Protein AF-A0AAV2HKX9-F1 (afdb_monomer)

Secondary structure (DSSP, 8-state):
--EEEEEEEEE----S-SS-----EEEEEEEEEPPP---S--EETTHHHHHHH----TTPPTT-------EE--S-GGGG-----

Structure (mmCIF, N/CA/C/O backbone):
data_AF-A0AAV2HKX9-F1
#
_entry.id   AF-A0AAV2HKX9-F1
#
loop_
_atom_site.group_PDB
_atom_site.id
_atom_site.type_symbol
_atom_site.label_atom_id
_atom_site.label_alt_id
_atom_site.label_comp_id
_atom_site.label_asym_id
_atom_site.label_entity_id
_atom_site.label_seq_id
_atom_site.pdbx_PDB_ins_code
_atom_site.Cartn_x
_atom_site.Cartn_y
_atom_site.Cartn_z
_atom_site.occupancy
_atom_site.B_iso_or_equiv
_atom_site.auth_seq_id
_atom_site.auth_comp_id
_atom_site.auth_asym_id
_atom_site.auth_atom_id
_atom_site.pdbx_PDB_model_num
ATOM 1 N N . ARG A 1 1 ? 5.875 5.202 -6.136 1.00 63.91 1 ARG A N 1
ATOM 2 C CA . ARG A 1 1 ? 6.540 5.380 -7.446 1.00 63.91 1 ARG A CA 1
ATOM 3 C C . ARG A 1 1 ? 5.850 4.390 -8.343 1.00 63.91 1 ARG A C 1
ATOM 5 O O . ARG A 1 1 ? 5.936 3.208 -8.057 1.00 63.91 1 ARG A O 1
ATOM 12 N N . ASP A 1 2 ? 5.111 4.885 -9.322 1.00 84.88 2 ASP A N 1
ATOM 13 C CA . ASP A 1 2 ? 4.036 4.105 -9.958 1.00 84.88 2 ASP A CA 1
ATOM 14 C C . ASP A 1 2 ? 4.341 3.907 -11.441 1.00 84.88 2 ASP A C 1
ATOM 16 O O . ASP A 1 2 ? 3.628 3.235 -12.177 1.00 84.88 2 ASP A O 1
ATOM 20 N N . SER A 1 3 ? 5.448 4.502 -11.874 1.00 93.38 3 SER A N 1
ATOM 21 C CA . SER A 1 3 ? 6.009 4.342 -13.189 1.00 93.38 3 SER A CA 1
ATOM 22 C C . SER A 1 3 ? 7.501 4.665 -13.183 1.00 93.38 3 SER A C 1
ATOM 24 O O . SER A 1 3 ? 8.021 5.361 -12.302 1.00 93.38 3 SER A O 1
ATOM 26 N N . TYR A 1 4 ? 8.183 4.152 -14.200 1.00 94.56 4 TYR A N 1
ATOM 27 C CA . TYR A 1 4 ? 9.549 4.497 -14.561 1.00 94.56 4 TYR A CA 1
ATOM 28 C C . TYR A 1 4 ? 9.559 5.028 -15.989 1.00 94.56 4 TYR A C 1
ATOM 30 O O . TYR A 1 4 ? 8.881 4.487 -16.857 1.00 94.56 4 TYR A O 1
ATOM 38 N N . SER A 1 5 ? 10.339 6.076 -16.243 1.00 95.56 5 SER A N 1
ATOM 39 C CA . SER A 1 5 ? 10.555 6.601 -17.594 1.00 95.56 5 SER A CA 1
ATOM 40 C C . SER A 1 5 ? 12.004 6.377 -17.994 1.00 95.56 5 SER A C 1
ATOM 42 O O . SER A 1 5 ? 12.916 6.835 -17.307 1.00 95.56 5 SER A O 1
ATOM 44 N N . LEU A 1 6 ? 12.208 5.662 -19.096 1.00 95.12 6 LEU A N 1
ATOM 45 C CA . LEU A 1 6 ? 13.521 5.347 -19.639 1.00 95.12 6 LEU A CA 1
ATOM 46 C C . LEU A 1 6 ? 13.719 6.111 -20.945 1.00 95.12 6 LEU A C 1
ATOM 48 O O . LEU A 1 6 ? 12.880 6.040 -21.843 1.00 95.12 6 LEU A O 1
ATOM 52 N N . LYS A 1 7 ? 14.842 6.825 -21.063 1.00 95.94 7 LYS A N 1
ATOM 53 C CA . LYS A 1 7 ? 15.282 7.426 -22.324 1.00 95.94 7 LYS A CA 1
ATOM 54 C C . LYS A 1 7 ? 16.272 6.478 -22.989 1.00 95.94 7 LYS A C 1
ATOM 56 O O . LYS A 1 7 ? 17.351 6.243 -22.454 1.00 95.94 7 LYS A O 1
ATOM 61 N N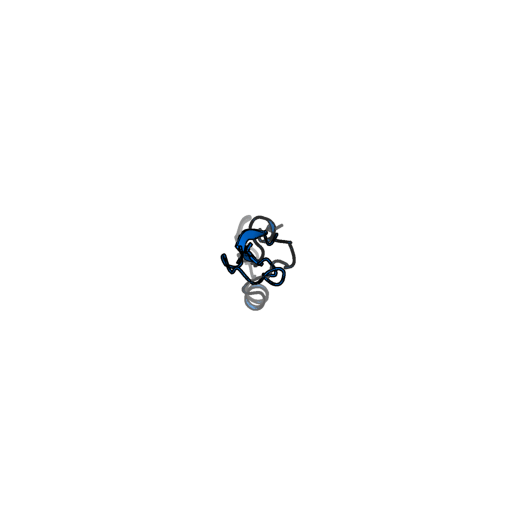 . VAL A 1 8 ? 15.905 5.956 -24.151 1.00 93.62 8 VAL A N 1
ATOM 62 C CA . VAL A 1 8 ? 16.761 5.086 -24.960 1.00 93.62 8 VAL A CA 1
ATOM 63 C C . VAL A 1 8 ? 17.393 5.926 -26.058 1.00 93.62 8 VAL A C 1
ATOM 65 O O . VAL A 1 8 ? 16.707 6.723 -26.697 1.00 93.62 8 VAL A O 1
ATOM 68 N N . LEU A 1 9 ? 18.699 5.761 -26.257 1.00 93.50 9 LEU A N 1
ATOM 69 C CA . LEU A 1 9 ? 19.477 6.434 -27.289 1.00 93.50 9 LEU A CA 1
ATOM 70 C C . LEU A 1 9 ? 19.964 5.387 -28.295 1.00 93.50 9 LEU A C 1
ATOM 72 O O . LEU A 1 9 ? 20.679 4.460 -27.921 1.00 93.50 9 LEU A O 1
ATOM 76 N N . ALA A 1 10 ? 19.582 5.545 -29.556 1.00 91.62 10 ALA A N 1
ATOM 77 C CA . ALA A 1 10 ? 20.180 4.841 -30.678 1.00 91.62 10 ALA A CA 1
ATOM 78 C C . ALA A 1 10 ? 21.291 5.719 -31.257 1.00 91.62 10 ALA A C 1
ATOM 80 O O . ALA A 1 10 ? 21.072 6.906 -31.499 1.00 91.62 10 ALA A O 1
ATOM 81 N N . VAL A 1 11 ? 22.467 5.137 -31.460 1.00 88.69 11 VAL A N 1
ATOM 82 C CA . VAL A 1 11 ? 23.650 5.792 -32.026 1.00 88.69 11 VAL A CA 1
ATOM 83 C C . VAL A 1 11 ? 24.110 4.914 -33.178 1.00 88.69 11 VAL A C 1
ATOM 85 O O . VAL A 1 11 ? 24.276 3.708 -32.983 1.00 88.69 11 VAL A O 1
ATOM 88 N N . ASP A 1 12 ? 24.239 5.479 -34.375 1.00 86.19 12 ASP A N 1
ATOM 89 C CA . ASP A 1 12 ? 24.808 4.734 -35.492 1.00 86.19 12 ASP A CA 1
ATOM 90 C C . ASP A 1 12 ? 26.316 4.519 -35.309 1.00 86.19 12 ASP A C 1
ATOM 92 O O . ASP A 1 12 ? 27.021 5.266 -34.628 1.00 86.19 12 ASP A O 1
ATOM 96 N N . ASP A 1 13 ? 26.811 3.431 -35.887 1.00 77.50 13 ASP A N 1
ATOM 97 C CA . ASP A 1 13 ? 28.224 3.101 -35.841 1.00 77.50 13 ASP A CA 1
ATOM 98 C C . ASP A 1 13 ? 28.917 3.802 -37.016 1.00 77.50 13 ASP A C 1
ATOM 100 O O . ASP A 1 13 ? 28.903 3.308 -38.144 1.00 77.50 13 ASP A O 1
ATOM 104 N N . ASP A 1 14 ? 29.472 4.989 -36.761 1.00 70.38 14 ASP A N 1
ATOM 105 C CA . ASP A 1 14 ? 30.103 5.906 -37.733 1.00 70.38 14 ASP A CA 1
ATOM 106 C C . ASP A 1 14 ? 31.442 5.367 -38.304 1.00 70.38 14 ASP A C 1
ATOM 108 O O . ASP A 1 14 ? 32.446 6.071 -38.420 1.00 70.38 14 ASP A O 1
ATOM 112 N N . ARG A 1 15 ? 31.511 4.064 -38.607 1.00 72.81 15 ARG A N 1
ATOM 113 C CA . ARG A 1 15 ? 32.743 3.346 -38.975 1.00 72.81 15 ARG A CA 1
ATOM 114 C C . ARG A 1 15 ? 32.987 3.201 -40.481 1.00 72.81 15 ARG A C 1
ATOM 116 O O . ARG A 1 15 ? 34.038 2.684 -40.853 1.00 72.81 15 ARG A O 1
ATOM 123 N N . CYS A 1 16 ? 32.081 3.636 -41.361 1.00 70.38 16 CYS A N 1
ATOM 124 C CA . CYS A 1 16 ? 32.147 3.226 -42.772 1.00 70.38 16 CYS A CA 1
ATOM 125 C C . CYS A 1 16 ? 32.961 4.133 -43.722 1.00 70.38 16 CYS A C 1
ATOM 127 O O . CYS A 1 16 ? 33.438 3.633 -44.740 1.00 70.38 16 CYS A O 1
ATOM 129 N N . CYS A 1 17 ? 33.186 5.424 -43.458 1.00 68.06 17 CYS A N 1
ATOM 130 C CA . CYS A 1 17 ? 33.962 6.258 -44.392 1.00 68.06 17 CYS A CA 1
ATOM 131 C C . CYS A 1 17 ? 34.533 7.523 -43.742 1.00 68.06 17 CYS A C 1
ATOM 133 O O . CYS A 1 17 ? 33.942 8.105 -42.843 1.00 68.06 17 CYS A O 1
ATOM 135 N N . LYS A 1 18 ? 35.725 7.928 -44.197 1.00 60.88 18 LYS A N 1
ATOM 136 C CA . LYS A 1 18 ? 36.592 8.940 -43.564 1.00 60.88 18 LYS A CA 1
ATOM 137 C C . LYS A 1 18 ? 36.101 10.394 -43.681 1.00 60.88 18 LYS A C 1
ATOM 139 O O . LYS A 1 18 ? 36.774 11.280 -43.159 1.00 60.88 18 LYS A O 1
ATOM 144 N N . ASP A 1 19 ? 34.936 10.626 -44.279 1.00 64.25 19 ASP A N 1
ATOM 145 C CA . ASP A 1 19 ? 34.311 11.945 -44.387 1.00 64.25 19 ASP A CA 1
ATOM 146 C C . ASP A 1 19 ? 33.231 12.086 -43.310 1.00 64.25 19 ASP A C 1
ATOM 148 O O . ASP A 1 19 ? 32.070 11.723 -43.479 1.00 64.25 19 ASP A O 1
ATOM 152 N N . LYS A 1 20 ? 33.668 12.563 -42.140 1.00 63.31 20 LYS A N 1
ATOM 153 C CA . LYS A 1 20 ? 32.849 12.713 -40.936 1.00 63.31 20 LYS A CA 1
ATOM 154 C C . LYS A 1 20 ? 31.782 13.789 -41.105 1.00 63.31 20 LYS A C 1
ATOM 156 O O . LYS A 1 20 ? 32.056 14.974 -40.925 1.00 63.31 20 LYS A O 1
ATOM 161 N N . THR A 1 21 ? 30.540 13.367 -41.286 1.00 64.00 21 THR A N 1
ATOM 162 C CA . THR A 1 21 ? 29.355 14.195 -41.020 1.00 64.00 21 THR A CA 1
ATOM 163 C C . THR A 1 21 ? 28.613 13.728 -39.769 1.00 64.00 21 THR A C 1
ATOM 165 O O . THR A 1 21 ? 27.396 13.676 -39.779 1.00 64.00 21 THR A O 1
ATOM 168 N N . GLY A 1 22 ? 29.344 13.408 -38.694 1.00 68.81 22 GLY A N 1
ATOM 169 C CA . GLY A 1 22 ? 28.815 13.186 -37.342 1.00 68.81 22 GLY A CA 1
ATOM 170 C C . GLY A 1 22 ? 27.919 11.951 -37.162 1.00 68.81 22 GLY A C 1
ATOM 171 O O . GLY A 1 22 ? 26.980 11.726 -37.918 1.00 68.81 22 GLY A O 1
ATOM 172 N N . SER A 1 23 ? 28.159 11.187 -36.094 1.00 74.69 23 SER A N 1
ATOM 173 C CA . SER A 1 23 ? 27.268 10.086 -35.705 1.00 74.69 23 SER A CA 1
ATOM 174 C C . SER A 1 23 ? 25.827 10.576 -35.525 1.00 74.69 23 SER A C 1
ATOM 176 O O . SER A 1 23 ? 25.565 11.563 -34.822 1.00 74.69 23 SER A O 1
ATOM 178 N N . ARG A 1 24 ? 24.880 9.893 -36.174 1.00 86.06 24 ARG A N 1
ATOM 179 C CA . ARG A 1 24 ? 23.454 10.188 -36.052 1.00 86.06 24 ARG A CA 1
ATOM 180 C C . ARG A 1 24 ? 22.940 9.514 -34.800 1.00 86.06 24 ARG A C 1
ATOM 182 O O . ARG A 1 24 ? 23.136 8.321 -34.568 1.00 86.06 24 ARG A O 1
ATOM 189 N N . THR A 1 25 ? 22.208 10.290 -34.016 1.00 89.25 25 THR A N 1
ATOM 190 C CA . THR A 1 25 ? 21.520 9.770 -32.845 1.00 89.25 25 THR A CA 1
ATOM 191 C C . THR A 1 25 ? 20.020 9.945 -32.984 1.00 89.25 25 THR A C 1
ATOM 193 O O . THR A 1 25 ? 19.532 10.896 -33.595 1.00 89.25 25 THR A O 1
ATOM 196 N N . SER A 1 26 ? 19.279 9.001 -32.422 1.00 93.00 26 SER A N 1
ATOM 197 C CA . SER A 1 26 ? 17.836 9.091 -32.240 1.00 93.00 26 SER A CA 1
ATOM 198 C C . SER 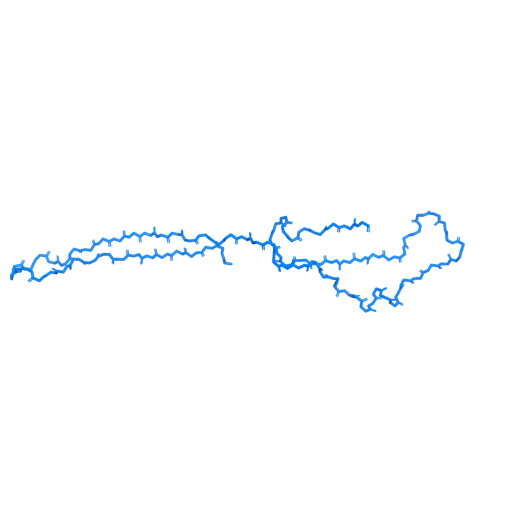A 1 26 ? 17.514 8.697 -30.811 1.00 93.00 26 SER A C 1
ATOM 200 O O . SER A 1 26 ? 18.217 7.881 -30.217 1.00 93.00 26 SER A O 1
ATOM 202 N N . SER A 1 27 ? 16.468 9.273 -3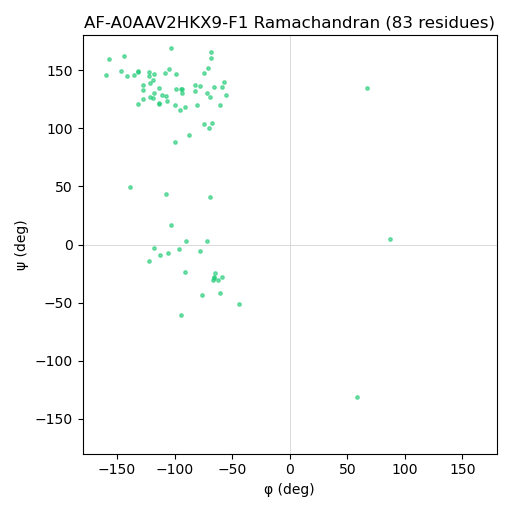0.230 1.00 94.62 27 SER A N 1
ATOM 203 C CA . SER A 1 27 ? 16.061 8.907 -28.879 1.00 94.62 27 SER A CA 1
ATOM 204 C C . SER A 1 27 ? 14.564 8.712 -28.776 1.00 94.62 27 SER A C 1
ATOM 206 O O . SER A 1 27 ? 13.799 9.430 -29.416 1.00 94.62 27 SER A O 1
ATOM 208 N N . ALA A 1 28 ? 14.170 7.772 -27.928 1.00 96.38 28 ALA A N 1
ATOM 209 C CA . ALA A 1 28 ? 12.784 7.489 -27.602 1.00 96.38 28 ALA A CA 1
ATOM 210 C C . ALA A 1 28 ? 12.617 7.406 -26.083 1.00 96.38 28 ALA A C 1
ATOM 212 O O . ALA A 1 28 ? 13.546 7.035 -25.359 1.00 96.38 28 ALA A O 1
ATOM 213 N N . VAL A 1 29 ? 11.430 7.773 -25.605 1.00 96.44 29 VAL A N 1
ATOM 214 C CA . VAL A 1 29 ? 11.054 7.656 -24.195 1.00 96.44 29 VAL A CA 1
ATOM 215 C C . VAL A 1 29 ? 10.052 6.522 -24.064 1.00 96.44 29 VAL A C 1
ATOM 217 O O . VAL A 1 29 ? 9.041 6.506 -24.762 1.00 96.44 29 VAL A O 1
ATOM 220 N N . PHE A 1 30 ? 10.336 5.591 -23.160 1.00 93.88 30 PHE A N 1
ATOM 221 C CA . PHE A 1 30 ? 9.459 4.475 -22.831 1.00 93.88 30 PHE A CA 1
ATOM 222 C C . PHE A 1 30 ? 9.043 4.579 -21.368 1.00 93.88 30 PHE A C 1
ATOM 224 O O . PHE A 1 30 ? 9.890 4.749 -20.487 1.00 93.88 30 PHE A O 1
ATOM 231 N N . THR A 1 31 ? 7.743 4.466 -21.110 1.00 95.31 31 THR A N 1
ATOM 232 C CA . THR A 1 31 ? 7.181 4.502 -19.758 1.00 95.31 31 THR A CA 1
ATOM 233 C C . THR A 1 31 ? 6.741 3.105 -19.348 1.00 95.31 31 THR A C 1
ATOM 235 O O . THR A 1 31 ? 5.928 2.478 -20.022 1.00 95.31 31 THR A O 1
ATOM 238 N N . VAL A 1 32 ? 7.271 2.627 -18.227 1.00 94.12 32 VAL A N 1
ATOM 239 C CA . VAL A 1 32 ? 6.860 1.381 -17.580 1.00 94.12 32 VAL A CA 1
ATOM 240 C C . VAL A 1 32 ? 5.923 1.746 -16.442 1.00 94.12 32 VAL A C 1
ATOM 242 O O . VAL A 1 32 ? 6.340 2.461 -15.536 1.00 94.12 32 VAL A O 1
ATOM 245 N N . ASN A 1 33 ? 4.684 1.265 -16.477 1.00 92.00 33 ASN A N 1
ATOM 246 C CA . ASN A 1 33 ? 3.719 1.462 -15.395 1.00 92.00 33 ASN A CA 1
ATOM 247 C C . ASN A 1 33 ? 3.775 0.273 -14.435 1.00 92.00 33 ASN A C 1
ATOM 249 O O . ASN A 1 33 ? 3.791 -0.876 -14.876 1.00 92.00 33 ASN A O 1
ATOM 253 N N . ILE A 1 34 ? 3.805 0.550 -13.134 1.00 89.75 34 ILE A N 1
ATOM 254 C CA . ILE A 1 34 ? 3.725 -0.477 -12.097 1.00 89.75 34 ILE A CA 1
ATOM 255 C C . ILE A 1 34 ? 2.253 -0.650 -11.746 1.00 89.75 34 ILE A C 1
ATOM 257 O O . ILE A 1 34 ? 1.607 0.301 -11.304 1.00 89.75 34 ILE A O 1
ATOM 261 N N . ILE A 1 35 ? 1.727 -1.853 -11.962 1.00 86.06 35 ILE A N 1
ATOM 262 C CA . ILE A 1 35 ? 0.371 -2.203 -11.539 1.00 86.06 35 ILE A CA 1
ATOM 263 C C . ILE A 1 35 ? 0.379 -2.602 -10.066 1.00 86.06 35 ILE A C 1
ATOM 265 O O . ILE A 1 35 ? 1.280 -3.308 -9.612 1.00 86.06 35 ILE A O 1
ATOM 269 N N . ASP A 1 36 ? -0.620 -2.130 -9.331 1.00 82.75 36 ASP A N 1
ATOM 270 C CA . ASP A 1 36 ? -0.837 -2.542 -7.951 1.00 82.75 36 ASP A CA 1
ATOM 271 C C . ASP A 1 36 ? -1.497 -3.923 -7.930 1.00 82.75 36 ASP A C 1
ATOM 273 O O . ASP A 1 36 ? -2.423 -4.191 -8.701 1.00 82.75 36 ASP A O 1
ATOM 277 N N . ILE A 1 37 ? -1.015 -4.796 -7.054 1.00 90.19 37 ILE A N 1
ATOM 278 C CA . ILE A 1 37 ? -1.636 -6.086 -6.770 1.00 90.19 37 ILE A CA 1
ATOM 279 C C . ILE A 1 37 ? -1.955 -6.134 -5.283 1.00 90.19 37 ILE A C 1
ATOM 281 O O . ILE A 1 37 ? -1.178 -5.621 -4.484 1.00 90.19 37 ILE A O 1
ATOM 285 N N . ASN A 1 38 ? -3.067 -6.773 -4.921 1.00 91.56 38 ASN A N 1
ATOM 286 C CA . ASN A 1 38 ? -3.385 -7.023 -3.521 1.00 91.56 38 ASN A CA 1
ATOM 287 C C . ASN A 1 38 ? -2.413 -8.080 -2.974 1.00 91.56 38 ASN A C 1
ATOM 289 O O . ASN A 1 38 ? -2.538 -9.270 -3.283 1.00 91.56 38 ASN A O 1
ATOM 293 N N . ALA A 1 39 ? -1.397 -7.629 -2.248 1.00 90.88 39 ALA A N 1
ATOM 294 C CA . ALA A 1 39 ? -0.307 -8.458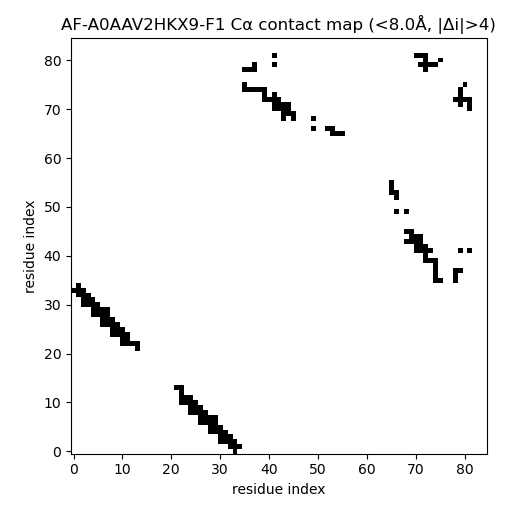 -1.741 1.00 90.88 39 ALA A CA 1
ATOM 295 C C . ALA A 1 39 ? -0.182 -8.385 -0.218 1.00 90.88 39 ALA A C 1
ATOM 297 O O . ALA A 1 39 ? 0.501 -9.223 0.380 1.00 90.88 39 ALA A O 1
ATOM 298 N N . ASN A 1 40 ? -0.830 -7.407 0.406 1.00 92.75 40 ASN A N 1
ATOM 299 C CA . ASN A 1 40 ? -0.893 -7.265 1.842 1.00 92.75 40 ASN A CA 1
ATOM 300 C C . ASN A 1 40 ? -2.258 -7.734 2.35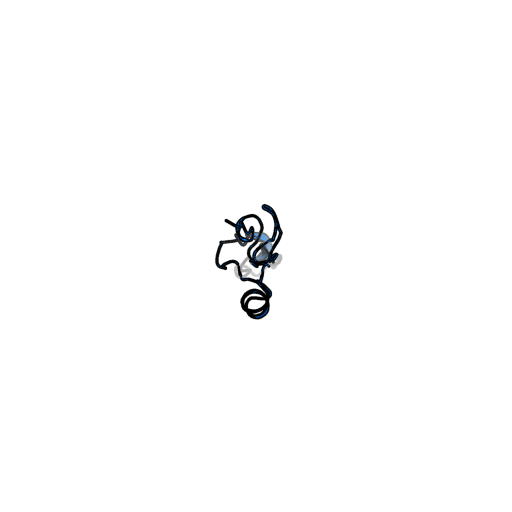1 1.00 92.75 40 ASN A C 1
ATOM 302 O O . ASN A 1 40 ? -3.154 -8.109 1.602 1.00 92.75 40 ASN A O 1
ATOM 306 N N . LYS A 1 41 ? -2.365 -7.870 3.668 1.00 93.56 41 LYS A N 1
ATOM 307 C CA . LYS A 1 41 ? -3.635 -8.162 4.324 1.00 93.56 41 LYS A CA 1
ATOM 308 C C . LYS A 1 41 ? -3.897 -7.048 5.325 1.00 93.56 41 LYS A C 1
ATOM 310 O O . LYS A 1 41 ? -2.930 -6.587 5.949 1.00 93.56 41 LYS A O 1
ATOM 315 N N . PRO A 1 42 ? -5.167 -6.692 5.577 1.00 96.38 42 PRO A N 1
ATOM 316 C CA . PRO A 1 42 ? -5.483 -5.708 6.592 1.00 96.38 42 PRO A CA 1
ATOM 317 C C . PRO A 1 42 ? -4.933 -6.136 7.955 1.00 96.38 42 PRO A C 1
ATOM 319 O O . PRO A 1 42 ? -5.011 -7.305 8.338 1.00 96.38 42 PRO A O 1
ATOM 322 N N . SER A 1 43 ? -4.392 -5.179 8.703 1.00 95.12 43 SER A N 1
ATOM 323 C CA . SER A 1 43 ? -3.831 -5.401 10.037 1.00 95.12 43 SER A CA 1
ATOM 324 C C . SER A 1 43 ? -4.436 -4.428 11.039 1.00 95.12 43 SER A C 1
ATOM 326 O O . SER A 1 43 ? -4.539 -3.234 10.766 1.00 95.12 43 SER A O 1
ATOM 328 N N . PHE A 1 44 ? -4.859 -4.923 12.204 1.00 94.75 44 PHE A N 1
ATOM 329 C CA . PHE A 1 44 ? -5.401 -4.065 13.254 1.00 94.75 44 PHE A CA 1
ATOM 330 C C . PHE A 1 44 ? -4.290 -3.237 13.898 1.00 94.75 44 PHE A C 1
ATOM 332 O O . PHE A 1 44 ? -3.267 -3.761 14.330 1.00 94.75 44 PHE A O 1
ATOM 339 N N . THR A 1 45 ? -4.525 -1.933 14.008 1.00 91.75 45 THR A N 1
ATOM 340 C CA . THR A 1 45 ? -3.528 -0.968 14.496 1.00 91.75 45 THR A CA 1
ATOM 341 C C . THR A 1 45 ? -3.148 -1.169 15.965 1.00 91.75 45 THR A C 1
ATOM 343 O O . THR A 1 45 ? -2.023 -0.862 16.342 1.00 91.75 45 THR A O 1
ATOM 346 N N . ASN A 1 46 ? -4.053 -1.707 16.792 1.00 90.69 46 ASN A N 1
ATOM 347 C CA . ASN A 1 46 ? -3.862 -1.855 18.238 1.00 90.69 46 ASN A CA 1
ATOM 348 C C . ASN A 1 46 ? -4.377 -3.204 18.792 1.00 90.69 46 ASN A C 1
ATOM 350 O O . ASN A 1 46 ? -5.096 -3.213 19.792 1.00 90.69 46 ASN A O 1
ATOM 354 N N . CYS A 1 47 ? -4.006 -4.344 18.184 1.00 87.44 47 CYS A N 1
ATOM 355 C CA . CYS A 1 47 ? -4.476 -5.686 18.598 1.00 87.44 47 CYS A CA 1
ATOM 356 C C . CYS A 1 47 ? -4.456 -5.909 20.121 1.00 87.44 47 CYS A C 1
ATOM 358 O O . CYS A 1 47 ? -5.471 -6.261 20.709 1.00 87.44 47 CYS A O 1
ATOM 360 N N . ALA A 1 48 ? -3.323 -5.629 20.775 1.00 86.69 48 ALA A N 1
ATOM 361 C CA . ALA A 1 48 ? -3.155 -5.885 22.207 1.00 86.69 48 ALA A CA 1
ATOM 362 C C . ALA A 1 48 ? -4.058 -5.019 23.104 1.00 86.69 48 ALA A C 1
ATOM 364 O O . ALA A 1 48 ? -4.418 -5.435 24.206 1.00 86.69 48 ALA A O 1
ATOM 365 N N . LEU A 1 49 ? -4.417 -3.810 22.658 1.00 87.81 49 LEU A N 1
ATOM 366 C CA . LEU A 1 49 ? -5.373 -2.974 23.383 1.00 87.81 49 LEU A CA 1
ATOM 367 C C . LEU A 1 49 ? -6.792 -3.495 23.173 1.00 87.81 49 LEU A C 1
ATOM 369 O O . LEU A 1 49 ? -7.546 -3.582 24.139 1.00 87.81 49 LEU A O 1
ATOM 373 N N . TYR A 1 50 ? -7.149 -3.870 21.944 1.00 90.88 50 TYR A N 1
ATOM 374 C CA . TYR A 1 50 ? -8.483 -4.380 21.628 1.00 90.88 50 TYR A CA 1
ATOM 375 C C . TYR A 1 50 ? -8.819 -5.653 22.414 1.00 90.88 50 TYR A C 1
ATOM 377 O O . TYR A 1 50 ? -9.905 -5.726 22.988 1.00 90.88 50 TYR A O 1
ATOM 385 N N . ASP A 1 51 ? -7.863 -6.576 22.552 1.00 86.38 51 ASP A N 1
ATOM 386 C CA . ASP A 1 51 ? -8.049 -7.825 23.306 1.00 86.38 51 ASP A CA 1
ATOM 387 C C . ASP A 1 51 ? -8.338 -7.599 24.801 1.00 86.38 51 ASP A C 1
ATOM 389 O O . ASP A 1 51 ? -9.053 -8.381 25.422 1.00 86.38 51 ASP A O 1
ATOM 393 N N . ASN A 1 52 ? -7.814 -6.518 25.390 1.00 83.88 52 ASN A N 1
ATOM 394 C CA . ASN A 1 52 ? -7.866 -6.288 26.839 1.00 83.88 52 ASN A CA 1
ATOM 395 C C . ASN A 1 52 ? -8.873 -5.213 27.281 1.00 83.88 52 ASN A C 1
ATOM 397 O O . ASN A 1 52 ? -9.058 -5.009 28.480 1.00 83.88 52 ASN A O 1
ATOM 401 N N . THR A 1 53 ? -9.497 -4.488 26.348 1.00 85.81 53 THR A N 1
ATOM 402 C CA . THR A 1 53 ? -10.362 -3.333 26.670 1.00 85.81 53 THR A CA 1
ATOM 403 C C . THR A 1 53 ? -11.841 -3.553 26.360 1.00 85.81 53 THR A C 1
ATOM 405 O O . THR A 1 53 ? -12.679 -2.757 26.789 1.00 85.81 53 THR A O 1
ATOM 408 N N . ALA A 1 54 ? -12.196 -4.647 25.683 1.00 87.81 54 ALA A N 1
ATOM 409 C CA . ALA A 1 54 ? -13.582 -4.975 25.374 1.00 87.81 54 ALA A CA 1
ATOM 410 C C . ALA A 1 54 ? -14.333 -5.491 26.615 1.00 87.81 54 ALA A C 1
ATOM 412 O O . ALA A 1 54 ? -14.181 -6.640 27.025 1.00 87.81 54 ALA A O 1
ATOM 413 N N . SER A 1 55 ? -15.181 -4.651 27.211 1.00 90.69 55 SER A N 1
ATOM 414 C CA . SER A 1 55 ? -16.084 -5.062 28.291 1.00 90.69 55 SER A CA 1
ATOM 415 C C . SER A 1 55 ? -17.402 -4.291 28.243 1.00 90.69 55 SER A C 1
ATOM 417 O O . SER A 1 55 ? -17.454 -3.140 27.813 1.00 90.69 55 SER A O 1
ATOM 419 N N . VAL A 1 56 ? -18.488 -4.929 28.682 1.00 94.12 56 VAL A N 1
ATOM 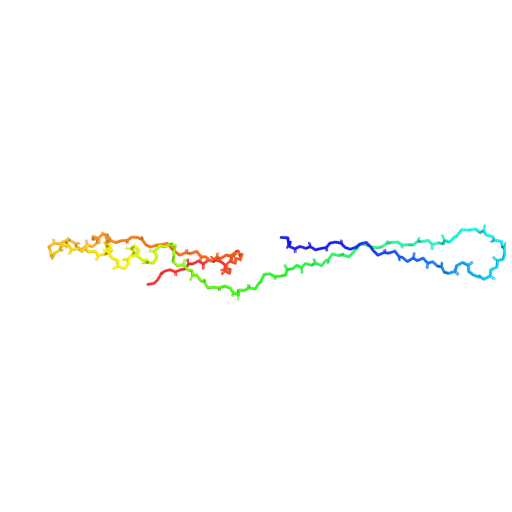420 C CA . VAL A 1 56 ? -19.826 -4.330 28.725 1.00 94.12 56 VAL A CA 1
ATOM 421 C C . VAL A 1 56 ? -20.557 -4.777 29.990 1.00 94.12 56 VAL A C 1
ATOM 423 O O . VAL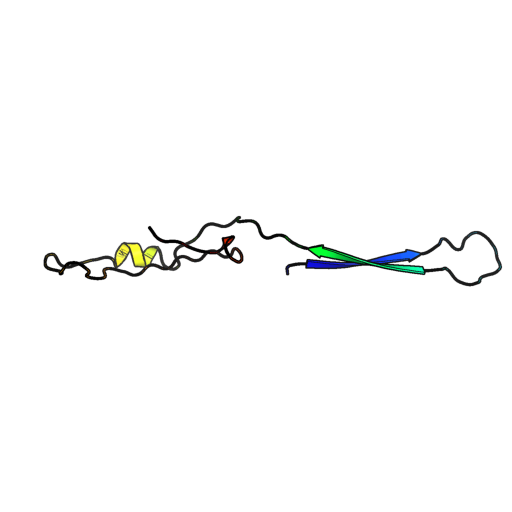 A 1 56 ? -20.374 -5.897 30.463 1.00 94.12 56 VAL A O 1
ATOM 426 N N . LYS A 1 57 ? -21.368 -3.890 30.575 1.00 95.50 57 LYS A N 1
ATOM 427 C CA . LYS A 1 57 ? -22.171 -4.210 31.763 1.00 95.50 57 LYS A CA 1
ATOM 428 C C . LYS A 1 57 ? -23.356 -5.101 31.389 1.00 95.50 57 LYS A C 1
ATOM 430 O O . LYS A 1 57 ? -23.956 -4.928 30.334 1.00 95.50 57 LYS A O 1
ATOM 435 N N . GLU A 1 58 ? -23.759 -5.975 32.310 1.00 94.50 58 GLU A N 1
ATOM 436 C CA . GLU A 1 58 ? -24.843 -6.950 32.092 1.00 94.50 58 GLU A CA 1
ATOM 437 C C . GLU A 1 58 ? -26.201 -6.308 31.727 1.00 94.50 58 GLU A C 1
ATOM 439 O O . GLU A 1 58 ? -27.011 -6.922 31.044 1.00 94.50 58 GLU A O 1
ATOM 444 N N . LYS A 1 59 ? -26.455 -5.067 32.172 1.00 95.06 59 LYS A N 1
ATOM 445 C CA . LYS A 1 59 ? -27.719 -4.336 31.945 1.00 95.06 59 LYS A CA 1
ATOM 446 C C . LYS A 1 59 ? -27.612 -3.264 30.861 1.00 95.06 59 LYS A C 1
ATOM 448 O O . LYS A 1 59 ? -28.437 -2.352 30.825 1.00 95.06 59 LYS A O 1
ATOM 453 N N . SER A 1 60 ? -26.576 -3.313 30.027 1.00 95.94 60 SER A N 1
ATOM 454 C CA . SER A 1 60 ? -26.427 -2.353 28.934 1.00 95.94 60 SER A CA 1
ATOM 455 C C . SER A 1 60 ? -27.548 -2.528 27.896 1.00 95.94 60 SER A C 1
ATOM 457 O O . SER A 1 60 ? -27.864 -3.661 27.529 1.00 95.94 60 SER A O 1
ATOM 459 N N . PRO A 1 61 ? -28.164 -1.434 27.410 1.00 97.12 61 PRO A N 1
ATOM 460 C CA . PRO A 1 61 ? -29.235 -1.506 26.419 1.00 97.12 61 PRO A CA 1
ATOM 461 C C . PRO A 1 61 ? -28.733 -1.989 25.050 1.00 97.12 61 PRO A C 1
ATOM 463 O O . PRO A 1 61 ? -27.547 -1.886 24.721 1.00 97.12 61 PRO A O 1
ATOM 466 N N . ILE A 1 62 ? -29.661 -2.472 24.218 1.00 96.62 62 ILE A N 1
ATOM 467 C CA . ILE A 1 62 ? -29.380 -2.857 22.827 1.00 96.62 62 ILE A CA 1
ATOM 468 C C . ILE A 1 62 ? -28.830 -1.647 22.062 1.00 96.62 62 ILE A C 1
ATOM 470 O O . ILE A 1 62 ? -29.344 -0.538 22.190 1.00 96.62 62 ILE A O 1
ATOM 474 N N . GLY A 1 63 ? -27.778 -1.875 21.271 1.00 95.31 63 GLY A N 1
ATOM 475 C CA . GLY A 1 63 ? -27.083 -0.824 20.524 1.00 95.31 63 GLY A CA 1
ATOM 476 C C . GLY A 1 63 ? -25.968 -0.124 21.305 1.00 95.31 63 GLY A C 1
ATOM 477 O O . GLY A 1 63 ? -25.368 0.813 20.786 1.00 95.31 63 GLY A O 1
ATOM 478 N N . THR A 1 64 ? -25.656 -0.571 22.528 1.00 95.44 64 THR A N 1
ATOM 479 C CA . THR A 1 64 ? -24.477 -0.079 23.255 1.00 95.44 64 THR A CA 1
ATOM 480 C C . THR A 1 64 ? -23.208 -0.394 22.464 1.00 95.44 64 THR A C 1
ATOM 482 O O . THR A 1 64 ? -22.891 -1.557 22.220 1.00 95.44 64 THR A O 1
ATOM 485 N N . GLN A 1 65 ? -22.465 0.645 22.090 1.00 93.31 65 GLN A N 1
ATOM 486 C CA . GLN A 1 65 ? -21.150 0.502 21.477 1.00 93.31 65 GLN A CA 1
ATOM 487 C C . GLN A 1 65 ? -20.155 -0.034 22.514 1.00 93.31 65 GLN A C 1
ATOM 489 O O . GLN A 1 65 ? -20.032 0.527 23.601 1.00 93.31 65 GLN A O 1
ATOM 494 N N . VAL A 1 66 ? -19.454 -1.119 22.178 1.00 92.88 66 VAL A N 1
ATOM 495 C CA . VAL A 1 66 ? -18.495 -1.772 23.085 1.00 92.88 66 VAL A CA 1
ATOM 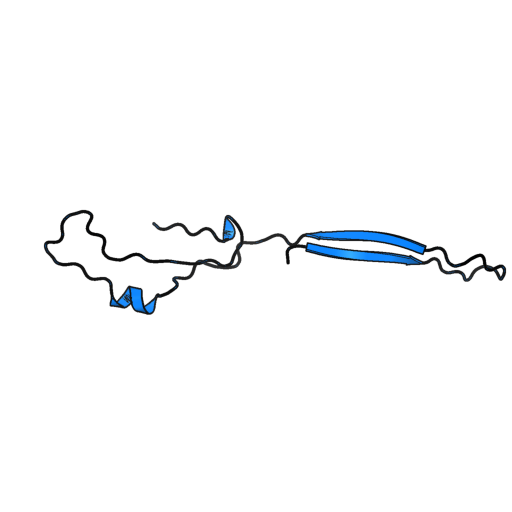496 C C . VAL A 1 66 ? -17.087 -1.251 22.826 1.00 92.88 66 VAL A C 1
ATOM 498 O O . VAL A 1 66 ? -16.475 -0.641 23.695 1.00 92.88 66 VAL A O 1
ATOM 501 N N . ILE A 1 67 ? -16.597 -1.446 21.604 1.00 92.06 67 ILE A N 1
ATOM 502 C CA . ILE A 1 67 ? -15.310 -0.938 21.134 1.00 92.06 67 ILE A CA 1
ATOM 503 C C . ILE A 1 67 ? -15.423 -0.541 19.663 1.00 92.06 67 ILE A C 1
ATOM 505 O O . ILE A 1 67 ? -16.336 -0.968 18.956 1.00 92.06 67 ILE A O 1
ATOM 509 N N . GLN A 1 68 ? -14.470 0.260 19.201 1.00 91.69 68 GLN A N 1
ATOM 510 C CA . GLN A 1 68 ? -14.238 0.509 17.786 1.00 91.69 68 GLN A CA 1
ATOM 511 C C . GLN A 1 68 ? -12.827 0.042 17.446 1.00 91.69 68 GLN A C 1
ATOM 513 O O . GLN A 1 68 ? -11.858 0.456 18.085 1.00 91.69 68 GLN A O 1
ATOM 518 N N . VAL A 1 69 ? -12.720 -0.813 16.436 1.00 93.50 69 VAL A N 1
ATOM 519 C CA . VAL A 1 69 ? -11.442 -1.319 15.933 1.00 93.50 69 VAL A CA 1
ATOM 520 C C . VAL A 1 69 ? -11.092 -0.642 14.618 1.00 93.50 69 VAL A C 1
ATOM 522 O O . VAL A 1 69 ? -11.974 -0.229 13.866 1.00 93.50 69 VAL A O 1
ATOM 525 N N . VAL A 1 70 ? -9.794 -0.516 14.348 1.00 94.81 70 VAL A N 1
ATOM 526 C CA . VAL A 1 70 ? -9.286 0.044 13.094 1.00 94.81 70 VAL A CA 1
ATOM 527 C C . VAL A 1 70 ? -8.214 -0.881 12.543 1.00 94.81 70 VAL A C 1
ATOM 529 O O . VAL A 1 70 ? -7.194 -1.112 13.201 1.00 94.81 70 VAL A O 1
ATOM 532 N N . ALA A 1 71 ? -8.444 -1.381 11.333 1.00 95.94 71 ALA A N 1
ATOM 533 C CA . ALA A 1 71 ? -7.460 -2.083 10.531 1.00 95.94 71 ALA A CA 1
ATOM 534 C C . ALA A 1 71 ? -7.003 -1.239 9.339 1.00 95.94 71 ALA A C 1
ATOM 536 O O . ALA A 1 71 ? -7.760 -0.438 8.789 1.00 95.94 71 ALA A O 1
ATOM 537 N N . THR A 1 72 ? -5.742 -1.424 8.965 1.00 95.69 72 THR A N 1
ATOM 538 C CA . THR A 1 72 ? -5.074 -0.725 7.869 1.00 95.69 72 THR A CA 1
ATOM 539 C C . THR A 1 72 ? -4.443 -1.726 6.919 1.00 95.69 72 THR A C 1
ATOM 541 O O . THR A 1 72 ? -3.798 -2.678 7.368 1.00 95.69 72 THR A O 1
ATOM 544 N N . ASP A 1 73 ? -4.595 -1.472 5.625 1.00 96.31 73 ASP A N 1
ATOM 545 C CA . ASP A 1 73 ? -3.929 -2.195 4.550 1.00 96.31 73 ASP A CA 1
ATOM 546 C C . ASP A 1 73 ? -3.105 -1.189 3.717 1.00 96.31 73 ASP A C 1
ATOM 548 O O . ASP A 1 73 ? -3.638 -0.135 3.354 1.00 96.31 73 ASP A O 1
ATOM 552 N N . PRO A 1 74 ? -1.796 -1.426 3.501 1.00 93.38 74 PRO A N 1
ATOM 553 C CA . PRO A 1 74 ? -0.928 -0.506 2.768 1.00 93.38 74 PRO A CA 1
ATOM 554 C C . PRO A 1 74 ? -1.094 -0.560 1.238 1.00 93.38 74 PRO A C 1
ATOM 556 O O . PRO A 1 74 ? -0.457 0.249 0.553 1.00 93.38 74 PRO A O 1
ATOM 559 N N . ASP A 1 75 ? -1.898 -1.482 0.699 1.00 93.25 75 ASP A N 1
ATOM 560 C CA . ASP A 1 75 ? -2.175 -1.568 -0.736 1.00 93.25 75 ASP A CA 1
ATOM 561 C C . ASP A 1 75 ? -3.012 -0.376 -1.231 1.00 93.25 75 ASP A C 1
ATOM 563 O O . ASP A 1 75 ? -3.558 0.424 -0.463 1.00 93.25 75 ASP A O 1
ATOM 567 N N . ARG A 1 76 ? -3.075 -0.180 -2.551 1.00 90.06 76 ARG A N 1
ATOM 568 C CA . ARG A 1 76 ? -3.633 1.051 -3.127 1.00 90.06 76 ARG A CA 1
ATOM 569 C C . ARG A 1 76 ? -5.070 0.891 -3.585 1.00 90.06 76 ARG A C 1
ATOM 571 O O . ARG A 1 76 ? -5.470 -0.127 -4.141 1.00 90.06 76 ARG A O 1
ATOM 578 N N . GLY A 1 77 ? -5.831 1.978 -3.456 1.00 89.75 77 GLY A N 1
ATOM 579 C CA . GLY A 1 77 ? -7.212 2.030 -3.934 1.00 89.75 77 GLY A CA 1
ATOM 580 C C . GLY A 1 77 ? -8.061 0.940 -3.285 1.00 89.75 77 GLY A C 1
ATOM 581 O O . GLY A 1 77 ? -8.005 0.757 -2.072 1.00 89.75 77 GLY A O 1
ATOM 582 N N . GLU A 1 78 ? -8.818 0.201 -4.096 1.00 92.88 78 GLU A N 1
ATOM 583 C CA . GLU A 1 78 ? -9.672 -0.882 -3.598 1.00 92.88 78 GLU A CA 1
ATOM 584 C C . GLU A 1 78 ? -8.881 -2.045 -2.980 1.00 92.88 78 GLU A C 1
ATOM 586 O O . GLU A 1 78 ? -9.418 -2.719 -2.108 1.00 92.88 78 GLU A O 1
ATOM 591 N N . ASN A 1 79 ? -7.613 -2.261 -3.360 1.00 92.19 79 ASN A N 1
ATOM 592 C CA . ASN A 1 79 ? -6.799 -3.322 -2.755 1.00 92.19 79 ASN A CA 1
ATOM 593 C C . ASN A 1 79 ? -6.503 -3.036 -1.275 1.00 92.19 79 ASN A C 1
ATOM 595 O O . ASN A 1 79 ? -6.441 -3.968 -0.485 1.00 92.19 79 ASN A O 1
ATOM 599 N N . GLY A 1 80 ? -6.405 -1.758 -0.892 1.00 93.44 80 GLY A N 1
ATOM 600 C CA . GLY A 1 80 ? -6.226 -1.332 0.500 1.00 93.44 80 GLY A CA 1
ATOM 601 C C . GLY A 1 80 ? -7.535 -1.077 1.258 1.00 93.44 80 GLY A C 1
ATOM 602 O O . GLY A 1 80 ? -7.522 -0.595 2.395 1.00 93.44 80 GLY A O 1
ATOM 603 N N . ARG A 1 81 ? -8.695 -1.324 0.636 1.00 95.00 81 ARG A N 1
ATOM 604 C CA . ARG A 1 81 ? -9.994 -1.028 1.245 1.00 95.00 81 ARG A CA 1
ATOM 605 C C . ARG A 1 81 ? -10.390 -2.125 2.227 1.00 95.00 81 ARG A C 1
ATOM 607 O O . ARG A 1 81 ? -10.613 -3.272 1.855 1.00 95.00 81 ARG A O 1
ATOM 614 N N . VAL A 1 82 ? -10.573 -1.733 3.484 1.00 95.62 82 VAL A N 1
ATOM 615 C CA . VAL A 1 82 ? -10.971 -2.639 4.566 1.00 95.62 82 VAL A CA 1
ATOM 616 C C . VAL A 1 82 ? -12.488 -2.621 4.761 1.00 95.62 82 VAL A C 1
ATOM 618 O O . VAL A 1 82 ? -13.100 -1.553 4.839 1.00 95.62 82 VAL A O 1
ATOM 621 N N . VAL A 1 83 ? -13.088 -3.806 4.873 1.00 94.44 83 VAL A N 1
ATOM 622 C CA . VAL A 1 83 ? -14.504 -4.019 5.213 1.00 94.44 83 VAL A CA 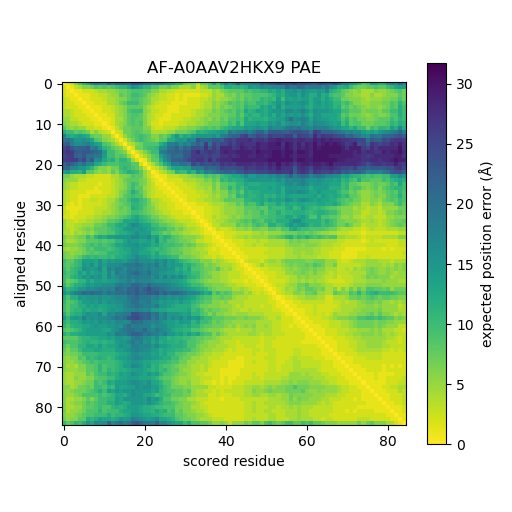1
ATOM 623 C C . VAL A 1 83 ? -14.584 -4.821 6.514 1.00 94.44 83 VAL A C 1
ATOM 625 O O . VAL A 1 83 ? -13.756 -5.699 6.746 1.00 94.44 83 VAL A O 1
ATOM 628 N N . TYR A 1 84 ? -15.555 -4.483 7.364 1.00 91.81 84 TYR A N 1
ATOM 629 C CA . TYR A 1 84 ? -15.796 -5.116 8.662 1.00 91.81 84 TYR A CA 1
ATOM 630 C C . TYR A 1 84 ? -17.140 -5.847 8.614 1.00 91.81 84 TYR A C 1
ATOM 632 O O . TYR A 1 84 ? -18.120 -5.269 8.138 1.00 91.81 84 TYR A O 1
ATOM 640 N N . GLU A 1 85 ? -17.169 -7.082 9.112 1.00 86.38 85 GLU A N 1
ATOM 641 C CA . GLU A 1 85 ? -18.352 -7.950 9.206 1.00 86.38 85 GLU A CA 1
ATOM 642 C C . GLU A 1 85 ? -18.515 -8.492 10.629 1.00 86.38 85 GLU A C 1
ATOM 644 O O . GLU A 1 85 ? -17.476 -8.709 11.299 1.00 86.38 85 GLU A O 1
#

Sequence (85 aa):
RDSYSLKVLAVDDDRCCKDKTGSRTSSAVFTVNIIDINANKPSFTNCALYDNTASVKEKSPIGTQVIQVVATDPDRGENGRVVYE

Organism: Lymnaea stagnalis (NCBI:txid6523)

Solvent-accessible surface area (backbone atoms only — not comparable to full-atom values): 5929 Å² total; per-residue (Å²): 136,56,60,48,80,44,80,47,76,49,67,55,81,78,77,85,62,94,76,82,80,68,71,55,71,50,74,51,78,49,76,49,74,59,79,89,67,75,81,71,66,72,39,61,78,51,58,77,55,56,77,75,63,69,65,78,66,95,84,61,61,92,86,67,83,62,79,86,88,58,64,51,32,91,39,66,73,76,58,24,58,80,83,89,134

Mean predicted aligned error: 9.05 Å

Radius of gyration: 29.64 Å; Cα contacts (8 Å, |Δi|>4): 91; chains: 1; bounding box: 66×23×76 Å

Foldseek 3Di:
DFKDKDKDKDWDDPPDDDPDPDIDIDIDIDMDGHDFDLPWDWDWPCVPCVVPQFDDDPPDDPPDDRDDIDTFDPTDDPSGDDDDD

Nearest PDB structures (foldseek):
  5iu9-assembly1_B  TM=7.481E-01  e=3.372E-03  Danio rerio
  6rhv-assembly1_H  TM=4.859E-01  e=9.327E+00  Staphylococcus aureus
  7o1q-assembly1_A  TM=2.762E-01  e=8.745E+00  Staphylococcus aureus

InterPro domains:
  IPR002126 Cadherin-like [PF00028] (53-84)
  IPR002126 Cadherin-like [PS50268] (1-44)
  IPR015919 Cadherin-like superfamily [SSF49313] (32-84)

pLDDT: mean 88.83, std 9.15, range [60.88, 97.12]